Protein AF-A0A2D5MMY8-F1 (afdb_monomer_lite)

pLDDT: mean 88.34, std 7.19, range [48.44, 95.44]

Structure (mmCIF, N/CA/C/O backbone):
data_AF-A0A2D5MMY8-F1
#
_entry.id   AF-A0A2D5MMY8-F1
#
loop_
_atom_site.group_PDB
_atom_site.id
_atom_site.type_symbol
_atom_site.label_atom_id
_atom_site.label_alt_id
_atom_site.label_comp_id
_atom_site.label_asym_id
_atom_site.label_entity_id
_atom_site.label_seq_id
_atom_site.pdbx_PDB_ins_code
_atom_site.Cartn_x
_atom_site.Cartn_y
_atom_site.Cartn_z
_atom_site.occupancy
_atom_site.B_iso_or_equiv
_atom_site.auth_seq_id
_atom_site.auth_comp_id
_atom_site.auth_asym_id
_atom_site.auth_atom_id
_atom_site.pdbx_PDB_model_num
ATOM 1 N N . MET A 1 1 ? -7.811 12.866 16.612 1.00 48.44 1 MET A N 1
ATOM 2 C CA . MET A 1 1 ? -6.559 12.079 16.527 1.00 48.44 1 MET A CA 1
ATOM 3 C C . MET A 1 1 ? -6.719 11.015 15.451 1.00 48.44 1 MET A C 1
ATOM 5 O O . MET A 1 1 ? -7.767 10.388 15.398 1.00 48.44 1 MET A O 1
ATOM 9 N N . SER A 1 2 ? -5.739 10.848 14.561 1.00 61.22 2 SER A N 1
ATOM 10 C CA . SER A 1 2 ? -5.700 9.722 13.615 1.00 61.22 2 SER A CA 1
ATOM 11 C C . SER A 1 2 ? -5.564 8.415 14.378 1.00 61.22 2 SER A C 1
ATOM 13 O O . SER A 1 2 ? -4.610 8.286 15.135 1.00 61.22 2 SER A O 1
ATOM 15 N N . GLY A 1 3 ? -6.473 7.457 14.191 1.00 83.00 3 GLY A N 1
ATOM 16 C CA . GLY A 1 3 ? -6.296 6.121 14.767 1.00 83.00 3 GLY A CA 1
ATOM 17 C C . GLY A 1 3 ? -5.021 5.441 14.233 1.00 83.00 3 GLY A C 1
ATOM 18 O O . GLY A 1 3 ? -4.622 5.724 13.095 1.00 83.00 3 GLY A O 1
ATOM 19 N N . PRO A 1 4 ? -4.390 4.536 15.005 1.00 88.38 4 PRO A N 1
ATOM 20 C CA . PRO A 1 4 ? -3.123 3.890 14.637 1.00 88.38 4 PRO A CA 1
ATOM 21 C C . PRO A 1 4 ? -3.209 3.140 13.299 1.00 88.38 4 PRO A C 1
ATOM 23 O O . PRO A 1 4 ? -2.308 3.246 12.470 1.00 88.38 4 PRO A O 1
ATOM 26 N N . LYS A 1 5 ? -4.352 2.501 13.014 1.00 89.69 5 LYS A N 1
ATOM 27 C CA . LYS A 1 5 ? -4.638 1.851 11.724 1.00 89.69 5 LYS A CA 1
ATOM 28 C C . LYS A 1 5 ? -4.554 2.814 10.535 1.00 89.69 5 LYS A C 1
ATOM 30 O O . LYS A 1 5 ? -3.984 2.475 9.502 1.00 89.69 5 LYS A O 1
ATOM 35 N N . ARG A 1 6 ? -5.093 4.032 10.671 1.00 91.19 6 ARG A N 1
ATOM 36 C CA . ARG A 1 6 ? -5.033 5.053 9.610 1.00 91.19 6 ARG A CA 1
ATOM 37 C C . ARG A 1 6 ? -3.596 5.505 9.370 1.00 91.19 6 ARG A C 1
ATOM 39 O O . ARG A 1 6 ? -3.187 5.618 8.220 1.00 91.19 6 ARG A O 1
ATOM 46 N N . ALA A 1 7 ? -2.844 5.751 10.441 1.00 91.69 7 ALA A N 1
ATOM 47 C CA . ALA A 1 7 ? -1.447 6.162 10.341 1.00 91.69 7 ALA A CA 1
ATOM 48 C C . ALA A 1 7 ? -0.595 5.098 9.629 1.00 91.69 7 ALA A C 1
ATOM 50 O O . ALA A 1 7 ? 0.165 5.434 8.723 1.00 91.69 7 ALA A O 1
ATOM 51 N N . LEU A 1 8 ? -0.792 3.822 9.972 1.00 92.94 8 LEU A N 1
ATOM 52 C CA . LEU A 1 8 ? -0.113 2.703 9.323 1.00 92.94 8 LEU A CA 1
ATOM 53 C C . LEU A 1 8 ? -0.432 2.621 7.823 1.00 92.94 8 LEU A C 1
ATOM 55 O O . LEU A 1 8 ? 0.477 2.495 7.006 1.00 92.94 8 LEU A O 1
ATOM 59 N N . LEU A 1 9 ? -1.709 2.747 7.446 1.00 92.44 9 LEU A N 1
ATOM 60 C CA . LEU A 1 9 ? -2.120 2.725 6.040 1.00 92.44 9 LEU A CA 1
ATOM 61 C C . LEU A 1 9 ? -1.541 3.890 5.231 1.00 92.44 9 LEU A C 1
ATOM 63 O O . LEU A 1 9 ? -1.116 3.695 4.095 1.00 92.44 9 LEU A O 1
ATOM 67 N N . ILE A 1 10 ? -1.506 5.094 5.806 1.00 93.88 10 ILE A N 1
ATOM 68 C CA . ILE A 1 10 ? -0.901 6.261 5.152 1.00 93.88 10 ILE A CA 1
ATOM 69 C C . ILE A 1 10 ? 0.599 6.033 4.953 1.00 93.88 10 ILE A C 1
ATOM 71 O O . ILE A 1 10 ? 1.096 6.247 3.852 1.00 93.88 10 ILE A O 1
ATOM 75 N N . LYS A 1 11 ? 1.303 5.542 5.981 1.00 95.06 11 LYS A N 1
ATOM 76 C CA . LYS A 1 11 ? 2.737 5.229 5.902 1.00 95.06 11 LYS A CA 1
ATOM 77 C C . LYS A 1 11 ? 3.033 4.190 4.818 1.00 95.06 11 LYS A C 1
ATOM 79 O O . LYS A 1 11 ? 3.953 4.382 4.031 1.00 95.06 11 LYS A O 1
ATOM 84 N N . LEU A 1 12 ? 2.234 3.123 4.747 1.00 94.81 12 LEU A N 1
ATOM 85 C CA . LEU A 1 12 ? 2.335 2.114 3.691 1.00 94.81 12 LEU A CA 1
ATOM 86 C C . LEU A 1 12 ? 2.237 2.751 2.300 1.00 94.81 12 LEU A C 1
ATOM 88 O O . LEU A 1 12 ? 3.076 2.489 1.442 1.00 94.81 12 LEU A O 1
ATOM 92 N N . LEU A 1 13 ? 1.225 3.595 2.087 1.00 94.81 13 LEU A N 1
ATOM 93 C CA . LEU A 1 13 ? 0.976 4.218 0.789 1.00 94.81 13 LEU A CA 1
ATOM 94 C C . LEU A 1 13 ? 2.059 5.234 0.413 1.00 94.81 13 LEU A C 1
ATOM 96 O O . LEU A 1 13 ? 2.444 5.277 -0.748 1.00 94.81 13 LEU A O 1
ATOM 100 N N . MET A 1 14 ? 2.605 5.983 1.375 1.00 95.44 14 MET A N 1
ATOM 101 C CA . MET A 1 14 ? 3.766 6.849 1.136 1.00 95.44 14 MET A CA 1
ATOM 102 C C . MET A 1 14 ? 4.984 6.037 0.682 1.00 95.44 14 MET A C 1
ATOM 104 O O . MET A 1 14 ? 5.562 6.328 -0.358 1.00 95.44 14 MET A O 1
ATOM 108 N N . ASN A 1 15 ? 5.308 4.952 1.391 1.00 95.19 15 ASN A N 1
ATOM 109 C CA . ASN A 1 15 ? 6.436 4.096 1.020 1.00 95.19 15 ASN A CA 1
ATOM 110 C C . ASN A 1 15 ? 6.244 3.449 -0.364 1.00 95.19 15 ASN A C 1
ATOM 112 O O . ASN A 1 15 ? 7.206 3.292 -1.115 1.00 95.19 15 ASN A O 1
ATOM 116 N N . MET A 1 16 ? 5.012 3.065 -0.714 1.00 94.06 16 MET A N 1
ATOM 117 C CA . MET A 1 16 ? 4.695 2.544 -2.046 1.00 94.06 16 MET A CA 1
ATOM 118 C C . MET A 1 16 ? 4.858 3.613 -3.129 1.00 94.06 16 MET A C 1
ATOM 120 O O . MET A 1 16 ? 5.449 3.319 -4.162 1.00 94.06 16 MET A O 1
ATOM 124 N N . GLU A 1 17 ? 4.368 4.832 -2.896 1.00 94.38 17 GLU A N 1
ATOM 125 C CA . GLU A 1 17 ? 4.494 5.967 -3.820 1.00 94.38 17 GLU A CA 1
ATOM 126 C C . GLU A 1 17 ? 5.963 6.322 -4.090 1.00 94.38 17 GLU A C 1
ATOM 128 O O . GLU A 1 17 ? 6.333 6.566 -5.239 1.00 94.38 17 GLU A O 1
ATOM 133 N N . ASP A 1 18 ? 6.807 6.280 -3.058 1.00 94.56 1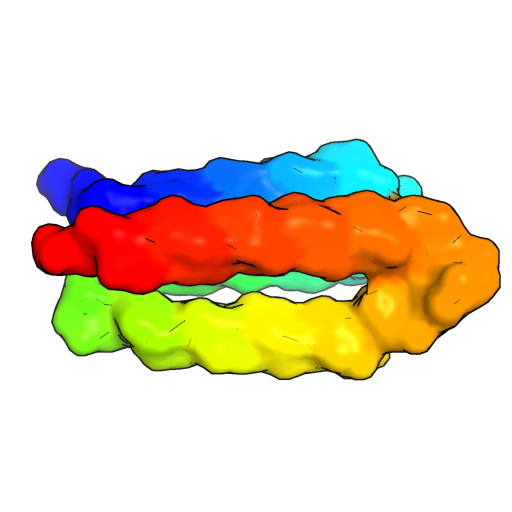8 ASP A N 1
ATOM 134 C CA . ASP A 1 18 ? 8.250 6.511 -3.176 1.00 94.56 18 ASP A CA 1
ATOM 135 C C . ASP A 1 18 ? 8.977 5.369 -3.904 1.00 94.56 18 ASP A C 1
ATOM 137 O O . ASP A 1 18 ? 10.010 5.593 -4.537 1.00 94.56 18 ASP A O 1
ATOM 141 N N . THR A 1 19 ? 8.440 4.147 -3.831 1.00 93.44 19 THR A N 1
ATOM 142 C CA . THR A 1 19 ? 9.034 2.950 -4.447 1.00 93.44 19 THR A CA 1
ATOM 143 C C . THR A 1 19 ? 8.795 2.886 -5.950 1.00 93.44 19 THR A C 1
ATOM 145 O O . THR A 1 19 ? 9.675 2.438 -6.684 1.00 93.44 19 THR A O 1
ATOM 148 N N . VAL A 1 20 ? 7.611 3.290 -6.412 1.00 91.88 20 VAL A N 1
ATOM 149 C CA . VAL A 1 20 ? 7.255 3.192 -7.830 1.00 91.88 20 VAL A CA 1
ATOM 150 C C . VAL A 1 20 ? 7.846 4.358 -8.614 1.00 91.88 20 VAL A C 1
ATOM 152 O O . VAL A 1 20 ? 7.779 5.500 -8.176 1.00 91.88 20 VAL A O 1
ATOM 155 N N . SER A 1 21 ? 8.399 4.122 -9.798 1.00 90.31 21 SER A N 1
ATOM 156 C CA . SER A 1 21 ? 8.904 5.195 -10.671 1.00 90.31 21 SER A CA 1
ATOM 157 C C . SER A 1 21 ? 7.841 5.706 -11.645 1.00 90.31 21 SER A C 1
ATOM 159 O O . SER A 1 21 ? 7.864 6.871 -12.045 1.00 90.31 21 SER A O 1
ATOM 161 N N . CYS A 1 22 ? 6.868 4.858 -11.984 1.00 89.75 22 CYS A N 1
ATOM 162 C CA . CYS A 1 22 ? 5.809 5.154 -12.941 1.00 89.75 22 CYS A CA 1
ATOM 163 C C . CYS A 1 22 ? 4.884 6.302 -12.460 1.00 89.75 22 CYS A C 1
ATOM 165 O O . CYS A 1 22 ? 4.196 6.144 -11.446 1.00 89.75 22 CYS A O 1
ATOM 167 N N . PRO A 1 23 ? 4.782 7.436 -13.190 1.00 91.62 23 PRO A N 1
ATOM 168 C CA . PRO A 1 23 ? 3.983 8.589 -12.758 1.00 91.62 23 PRO A CA 1
ATOM 169 C C . PRO A 1 23 ? 2.487 8.299 -12.584 1.00 91.62 23 PRO A C 1
ATOM 171 O O . PRO A 1 23 ? 1.866 8.775 -11.635 1.00 91.62 23 PRO A O 1
ATOM 174 N N 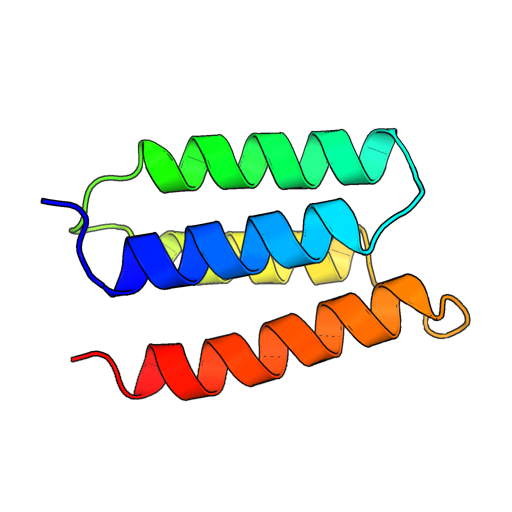. SER A 1 24 ? 1.894 7.488 -13.466 1.00 89.50 24 SER A N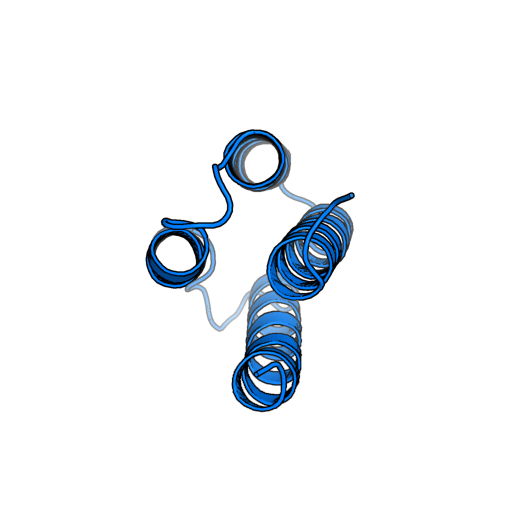 1
ATOM 175 C CA . SER A 1 24 ? 0.479 7.108 -13.357 1.00 89.50 24 SER A CA 1
ATOM 176 C C . SER A 1 24 ? 0.215 6.240 -12.127 1.00 89.50 24 SER A C 1
ATOM 178 O O . SER A 1 24 ? -0.829 6.367 -11.482 1.00 89.50 24 SER A O 1
ATOM 180 N N . LEU A 1 25 ? 1.175 5.385 -11.767 1.00 89.19 25 LEU A N 1
ATOM 181 C CA . LEU A 1 25 ? 1.089 4.559 -10.570 1.00 89.19 25 LEU A CA 1
ATOM 182 C C . LEU A 1 25 ? 1.263 5.404 -9.306 1.00 89.19 25 LEU A C 1
ATOM 184 O O . LEU A 1 25 ? 0.449 5.277 -8.395 1.00 89.19 25 LEU A O 1
ATOM 188 N N . LYS A 1 26 ? 2.224 6.339 -9.291 1.00 93.81 26 LYS A N 1
ATOM 189 C CA . LYS A 1 26 ? 2.367 7.331 -8.210 1.00 93.81 26 LYS A CA 1
ATOM 190 C C . LYS A 1 26 ? 1.070 8.086 -7.959 1.00 93.81 26 LYS A C 1
ATOM 192 O O . LYS A 1 26 ? 0.588 8.113 -6.830 1.00 93.81 26 LYS A O 1
ATOM 197 N N . GLN A 1 27 ? 0.456 8.625 -9.014 1.00 92.69 27 GLN A N 1
ATOM 198 C CA . GLN A 1 27 ? -0.815 9.336 -8.885 1.00 92.69 27 GLN A CA 1
ATOM 199 C C . GLN A 1 27 ? -1.925 8.425 -8.342 1.00 92.69 27 GLN A C 1
ATOM 201 O O . GLN A 1 27 ? -2.721 8.848 -7.507 1.00 92.69 27 GLN A O 1
ATOM 206 N N . THR A 1 28 ? -1.966 7.164 -8.779 1.00 91.44 28 THR A N 1
ATOM 207 C CA . THR A 1 28 ? -2.939 6.180 -8.282 1.00 91.44 28 THR A CA 1
ATOM 208 C C . THR A 1 28 ? -2.755 5.917 -6.787 1.00 91.44 28 THR A C 1
ATOM 210 O O . THR A 1 28 ? -3.730 5.962 -6.036 1.00 91.44 28 THR A O 1
ATOM 213 N N . VAL A 1 29 ? -1.518 5.697 -6.333 1.00 93.19 29 VAL A N 1
ATOM 214 C CA . VAL A 1 29 ? -1.197 5.478 -4.914 1.00 93.19 29 VAL A CA 1
ATOM 215 C C . VAL A 1 29 ? -1.520 6.722 -4.081 1.00 93.19 29 VAL A C 1
ATOM 217 O O . VAL A 1 29 ? -2.174 6.604 -3.043 1.00 93.19 29 VAL A O 1
ATOM 220 N N . SER A 1 30 ? -1.161 7.908 -4.574 1.00 94.06 30 SER A N 1
ATOM 221 C CA . SER A 1 30 ? -1.459 9.200 -3.946 1.00 94.06 30 SER A CA 1
ATOM 222 C C . SER A 1 30 ? -2.970 9.414 -3.761 1.00 94.06 30 SER A C 1
ATOM 224 O O . SER A 1 30 ? -3.434 9.676 -2.651 1.00 94.06 30 SER A O 1
ATOM 226 N N . ASN A 1 31 ? -3.781 9.139 -4.789 1.00 93.00 31 ASN A N 1
ATOM 227 C CA . ASN A 1 31 ? -5.246 9.225 -4.697 1.00 93.00 31 ASN A CA 1
ATOM 228 C C . ASN A 1 31 ? -5.833 8.262 -3.644 1.00 93.00 31 ASN A C 1
ATOM 230 O O . ASN A 1 31 ? -6.800 8.582 -2.939 1.00 93.00 31 ASN A O 1
ATOM 234 N N . VAL A 1 32 ? -5.269 7.054 -3.531 1.00 92.69 32 VAL A N 1
ATOM 235 C CA . VAL A 1 32 ? -5.682 6.079 -2.509 1.00 92.69 32 VAL A CA 1
ATOM 236 C C . VAL A 1 32 ? -5.280 6.559 -1.114 1.00 92.69 32 VAL A C 1
ATOM 238 O O . VAL A 1 32 ? -6.085 6.437 -0.187 1.00 92.69 32 VAL A O 1
ATOM 241 N N . ARG A 1 33 ? -4.089 7.148 -0.957 1.00 94.50 33 ARG A N 1
ATOM 242 C CA . ARG A 1 33 ? -3.628 7.745 0.306 1.00 94.50 33 ARG A CA 1
ATOM 243 C C . ARG A 1 33 ? -4.572 8.839 0.773 1.00 94.50 33 ARG A C 1
ATOM 245 O O . ARG A 1 33 ? -5.003 8.803 1.925 1.00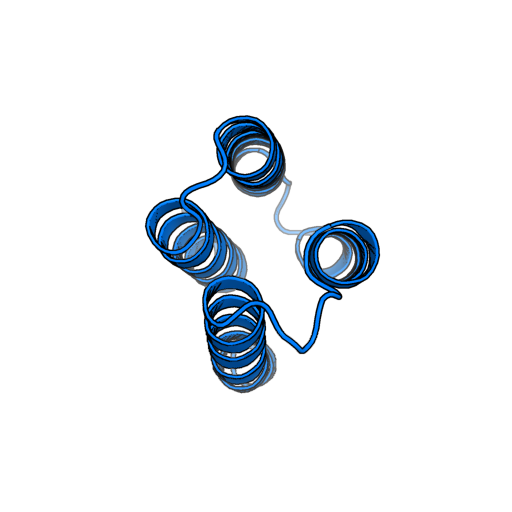 94.50 33 ARG A O 1
ATOM 252 N N . ASP A 1 34 ? -4.951 9.746 -0.117 1.00 93.56 34 ASP A N 1
ATOM 253 C CA . ASP A 1 34 ? -5.863 10.839 0.216 1.00 93.56 34 ASP A CA 1
ATOM 254 C C . ASP A 1 34 ? -7.239 10.289 0.622 1.00 93.56 34 ASP A C 1
ATOM 256 O O . ASP A 1 34 ? -7.802 10.675 1.648 1.00 93.56 34 ASP A O 1
ATOM 260 N N . THR A 1 35 ? -7.733 9.267 -0.088 1.00 92.62 35 THR A N 1
ATOM 261 C CA . THR A 1 35 ? -8.964 8.558 0.300 1.00 92.62 35 THR A CA 1
ATOM 262 C C . THR A 1 35 ? -8.868 7.983 1.720 1.00 92.62 35 THR A C 1
ATOM 264 O O . THR A 1 35 ? -9.812 8.106 2.504 1.00 92.62 35 THR A O 1
ATOM 267 N N . VAL A 1 36 ? -7.744 7.358 2.083 1.00 92.25 36 VAL A N 1
ATOM 268 C CA . VAL A 1 36 ? -7.506 6.813 3.433 1.00 92.25 36 VAL A CA 1
ATOM 269 C C . VAL A 1 36 ? -7.420 7.924 4.481 1.00 92.25 36 VAL A C 1
ATOM 271 O O . VAL A 1 36 ? -7.985 7.774 5.566 1.00 92.25 36 VAL A O 1
ATOM 274 N N . ALA A 1 37 ? -6.767 9.044 4.171 1.00 91.00 37 ALA A N 1
ATOM 275 C CA . ALA A 1 37 ? -6.623 10.178 5.083 1.00 91.00 37 ALA A CA 1
ATOM 276 C C . ALA A 1 37 ? -7.981 10.764 5.503 1.00 91.00 37 ALA A C 1
ATOM 278 O O . ALA A 1 37 ? -8.179 11.085 6.679 1.00 91.00 37 ALA A O 1
ATOM 279 N N . HIS A 1 38 ? -8.932 10.809 4.567 1.00 91.12 38 HIS A N 1
ATOM 280 C CA . HIS A 1 38 ? -10.297 11.291 4.789 1.00 91.12 38 HIS A CA 1
ATOM 281 C C . HIS A 1 38 ? -11.292 10.195 5.199 1.00 91.12 38 HIS A C 1
ATOM 283 O O . HIS A 1 38 ? -12.475 10.472 5.387 1.00 91.12 38 HIS A O 1
ATOM 289 N N . THR A 1 39 ? -10.844 8.947 5.354 1.00 90.81 39 THR A N 1
ATOM 290 C CA . THR A 1 39 ? -11.721 7.852 5.774 1.00 90.81 39 THR A CA 1
ATOM 291 C C . THR A 1 39 ? -12.022 7.935 7.269 1.00 90.81 39 THR A C 1
ATOM 293 O O . THR A 1 39 ? -11.121 8.113 8.096 1.00 90.81 39 THR A O 1
ATOM 296 N N . ALA A 1 40 ? -13.301 7.773 7.607 1.00 88.00 40 ALA A N 1
ATOM 297 C CA . ALA A 1 40 ? -13.764 7.728 8.982 1.00 88.00 40 ALA A CA 1
ATOM 298 C C . ALA A 1 40 ? -13.262 6.452 9.703 1.00 88.00 40 ALA A C 1
ATOM 300 O O . ALA A 1 40 ? -13.149 5.399 9.064 1.00 88.00 40 ALA A O 1
ATOM 301 N N . PRO A 1 41 ? -12.916 6.517 11.003 1.00 84.94 41 PRO A N 1
ATOM 302 C CA . PRO A 1 41 ? -12.315 5.396 11.731 1.00 84.94 41 PRO A CA 1
ATOM 303 C C . PRO A 1 41 ? -13.113 4.088 11.655 1.00 84.94 41 PRO A C 1
ATOM 305 O O . PRO A 1 41 ? -12.521 3.025 11.515 1.00 84.94 41 PRO A O 1
ATOM 308 N N . GLU A 1 42 ? -14.441 4.164 11.683 1.00 86.19 42 GLU A N 1
ATOM 309 C CA . GLU A 1 42 ? -15.364 3.025 11.675 1.00 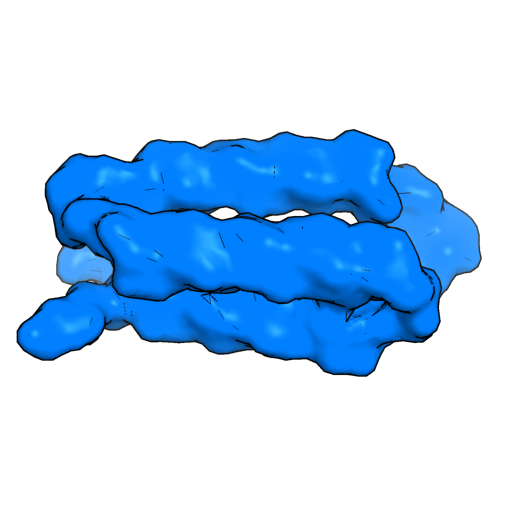86.19 42 GLU A CA 1
ATOM 310 C C . GLU A 1 42 ? -15.327 2.197 10.381 1.00 86.19 42 GLU A C 1
ATOM 312 O O . GLU A 1 42 ? -15.683 1.023 10.385 1.00 86.19 42 GLU A O 1
ATOM 317 N N . ILE A 1 43 ? -14.865 2.784 9.273 1.00 88.69 43 ILE A N 1
ATOM 318 C CA . ILE A 1 43 ? -14.749 2.109 7.973 1.00 88.69 43 ILE A CA 1
ATOM 319 C C . ILE A 1 43 ? -13.293 1.968 7.511 1.00 88.69 43 ILE A C 1
ATOM 321 O O . ILE A 1 43 ? -13.053 1.562 6.369 1.00 88.69 43 ILE A O 1
ATOM 325 N N . ILE A 1 44 ? -12.303 2.272 8.359 1.00 88.75 44 ILE A N 1
ATOM 326 C CA . ILE A 1 44 ? -10.881 2.210 7.980 1.00 88.75 44 ILE A CA 1
ATOM 327 C C . ILE A 1 44 ? -10.456 0.797 7.562 1.00 88.75 44 ILE A C 1
ATOM 329 O O . ILE A 1 44 ? -9.704 0.637 6.599 1.00 88.75 44 ILE A O 1
ATOM 333 N N . ASP A 1 45 ? -11.020 -0.225 8.207 1.00 86.44 45 ASP A N 1
ATOM 334 C CA . ASP A 1 45 ? -10.759 -1.636 7.913 1.00 86.44 45 ASP A CA 1
ATOM 335 C C . ASP A 1 45 ? -11.185 -2.005 6.481 1.00 86.44 45 ASP A C 1
ATOM 337 O O . ASP A 1 45 ? -10.523 -2.793 5.802 1.00 86.44 45 ASP A O 1
ATOM 341 N N . SER A 1 46 ? -12.221 -1.349 5.943 1.00 86.88 46 SER A N 1
ATOM 342 C CA . SER A 1 46 ? -12.659 -1.559 4.555 1.00 86.88 46 SER A CA 1
ATOM 343 C C . SER A 1 46 ? -11.646 -1.044 3.520 1.00 86.88 46 SER A C 1
ATOM 345 O O . SER A 1 46 ? -11.603 -1.536 2.387 1.00 86.88 46 SER A O 1
ATOM 347 N N . ARG A 1 47 ? -10.793 -0.075 3.890 1.00 88.50 47 ARG A N 1
ATOM 348 C CA . ARG A 1 47 ? -9.786 0.500 2.983 1.00 88.50 47 ARG A CA 1
ATOM 349 C C . ARG A 1 47 ? -8.621 -0.434 2.743 1.00 88.50 47 ARG A C 1
ATOM 351 O O . ARG A 1 47 ? -8.064 -0.410 1.647 1.00 88.50 47 ARG A O 1
ATOM 358 N N . TRP A 1 48 ? -8.327 -1.311 3.697 1.00 84.81 48 TRP A N 1
ATOM 359 C CA . TRP A 1 48 ? -7.305 -2.339 3.541 1.00 84.81 48 TRP A CA 1
ATOM 360 C C . TRP A 1 48 ? -7.538 -3.190 2.281 1.00 84.81 48 TRP A C 1
ATOM 362 O O . TRP A 1 48 ? -6.636 -3.379 1.461 1.00 84.81 48 TRP A O 1
ATOM 372 N N . LYS A 1 49 ? -8.786 -3.632 2.062 1.00 85.06 49 LYS A N 1
ATOM 373 C CA . LYS A 1 49 ? -9.176 -4.407 0.873 1.00 85.06 49 LYS A CA 1
ATOM 374 C C . LYS A 1 49 ? -8.958 -3.627 -0.425 1.00 85.06 49 LYS A C 1
ATOM 376 O O . LYS A 1 49 ? -8.553 -4.208 -1.427 1.00 85.06 49 LYS A O 1
ATOM 381 N N . ARG A 1 50 ? -9.201 -2.315 -0.412 1.00 87.06 50 ARG A N 1
ATOM 382 C CA . ARG A 1 50 ? -9.020 -1.461 -1.592 1.00 87.06 50 ARG A CA 1
ATOM 383 C C . ARG A 1 50 ? -7.546 -1.281 -1.954 1.00 87.06 50 ARG A C 1
ATOM 385 O O . ARG A 1 50 ? -7.219 -1.293 -3.135 1.00 87.06 50 ARG A O 1
ATOM 392 N N . ILE A 1 51 ? -6.669 -1.175 -0.957 1.00 89.06 51 ILE A N 1
ATOM 393 C CA . ILE A 1 51 ? -5.213 -1.132 -1.168 1.00 89.06 51 ILE A CA 1
ATOM 394 C C . ILE A 1 51 ? -4.737 -2.452 -1.777 1.00 89.06 51 ILE A C 1
ATOM 396 O O . ILE A 1 51 ? -4.030 -2.438 -2.777 1.00 89.06 51 ILE A O 1
ATOM 400 N N . TYR A 1 52 ? -5.204 -3.587 -1.247 1.00 87.62 52 TYR A N 1
ATOM 401 C CA . TYR A 1 52 ? -4.903 -4.899 -1.825 1.00 87.62 52 TYR A CA 1
ATOM 402 C C . TYR A 1 52 ? -5.324 -5.002 -3.295 1.00 87.62 52 TYR A C 1
ATOM 404 O O . TYR A 1 52 ? -4.534 -5.403 -4.143 1.00 87.62 52 TYR A O 1
ATOM 412 N N . GLN A 1 53 ? -6.560 -4.604 -3.609 1.00 87.44 53 GLN A N 1
ATOM 413 C CA . GLN A 1 53 ? -7.067 -4.617 -4.982 1.00 87.44 53 GLN A CA 1
ATOM 414 C C . GLN A 1 53 ? -6.236 -3.725 -5.909 1.00 87.44 53 GLN A C 1
ATOM 416 O O . GLN A 1 53 ? -5.938 -4.136 -7.024 1.00 87.44 53 GLN A O 1
ATOM 421 N N . MET A 1 54 ? -5.829 -2.540 -5.444 1.00 89.06 54 MET A N 1
ATOM 422 C CA . MET A 1 54 ? -4.952 -1.646 -6.200 1.00 89.06 54 MET A CA 1
ATOM 423 C C . MET A 1 54 ? -3.617 -2.326 -6.525 1.00 89.06 54 MET A C 1
ATOM 425 O O . MET A 1 54 ? -3.220 -2.331 -7.689 1.00 89.06 54 MET A O 1
ATOM 429 N N . CYS A 1 55 ? -2.980 -2.982 -5.550 1.00 86.31 55 CYS A N 1
ATOM 430 C CA . CYS A 1 55 ? -1.744 -3.727 -5.790 1.00 86.31 55 CYS A CA 1
ATOM 431 C C . CYS A 1 55 ? -1.947 -4.882 -6.788 1.00 86.31 55 CYS A C 1
ATOM 433 O O . CYS A 1 55 ? -1.143 -5.049 -7.692 1.00 86.31 55 CYS A O 1
ATOM 435 N N . ILE A 1 56 ? -3.040 -5.644 -6.697 1.00 85.88 56 ILE A N 1
ATOM 436 C CA . ILE A 1 56 ? -3.311 -6.747 -7.640 1.00 85.88 56 ILE A CA 1
ATOM 437 C C . ILE A 1 56 ? -3.591 -6.251 -9.067 1.00 85.88 56 ILE A C 1
ATOM 439 O O . ILE A 1 56 ? -3.258 -6.935 -10.033 1.00 85.88 56 ILE A O 1
ATOM 443 N N . ILE A 1 57 ? -4.219 -5.086 -9.224 1.00 87.06 57 ILE A N 1
ATOM 444 C CA . ILE A 1 57 ? -4.561 -4.545 -10.547 1.00 87.06 57 ILE A CA 1
ATOM 445 C C . ILE A 1 57 ? -3.353 -3.859 -11.190 1.00 87.06 57 ILE A C 1
ATOM 447 O O . ILE A 1 57 ? -3.125 -4.020 -12.385 1.00 87.06 57 ILE A O 1
ATOM 451 N N . HIS A 1 58 ? -2.600 -3.083 -10.410 1.00 84.31 58 HIS A N 1
ATOM 452 C CA . HIS A 1 58 ? -1.584 -2.173 -10.938 1.00 84.31 58 HIS A CA 1
ATOM 453 C C . HIS A 1 58 ? -0.140 -2.590 -10.634 1.00 84.31 58 HIS A C 1
ATOM 455 O O . HIS A 1 58 ? 0.775 -2.035 -11.231 1.00 84.31 58 HIS A O 1
ATOM 461 N N . MET A 1 59 ? 0.075 -3.538 -9.718 1.00 84.75 59 MET A N 1
ATOM 462 C CA . MET A 1 59 ? 1.393 -3.982 -9.243 1.00 84.75 59 MET A CA 1
ATOM 463 C C . MET A 1 59 ? 1.497 -5.519 -9.252 1.00 84.75 59 MET A C 1
ATOM 465 O O . MET A 1 59 ? 1.892 -6.130 -8.260 1.00 84.75 59 MET A O 1
ATOM 469 N N . ASN A 1 60 ? 1.088 -6.161 -10.351 1.00 81.50 60 ASN A N 1
ATOM 470 C CA . ASN A 1 60 ? 1.080 -7.627 -10.492 1.00 81.50 60 ASN A CA 1
ATOM 471 C C . ASN A 1 60 ? 2.203 -8.194 -11.369 1.00 81.50 60 ASN A C 1
ATOM 473 O O . ASN A 1 60 ? 2.315 -9.411 -11.494 1.00 81.50 60 ASN A O 1
ATOM 477 N N . ASP A 1 61 ? 3.013 -7.327 -11.971 1.00 84.25 61 ASP A N 1
ATOM 478 C CA . ASP A 1 61 ? 4.137 -7.744 -12.802 1.00 84.25 61 ASP A CA 1
ATOM 479 C C . ASP A 1 61 ? 5.269 -8.297 -11.924 1.00 84.25 61 ASP A C 1
ATOM 481 O O . ASP A 1 61 ? 5.855 -7.562 -11.125 1.00 84.25 61 ASP A O 1
ATOM 485 N N . ALA A 1 62 ? 5.536 -9.598 -12.061 1.00 79.06 62 ALA A N 1
ATOM 486 C CA . ALA A 1 62 ? 6.549 -10.321 -11.300 1.00 79.06 62 ALA A CA 1
ATOM 487 C C . ALA A 1 62 ? 7.982 -9.999 -11.753 1.00 79.06 62 ALA A C 1
ATOM 489 O O . ALA A 1 62 ? 8.910 -10.139 -10.954 1.00 79.06 62 ALA A O 1
ATOM 490 N N . ASP A 1 63 ? 8.157 -9.537 -12.994 1.00 87.62 63 ASP A N 1
ATOM 491 C CA . ASP A 1 63 ? 9.457 -9.140 -13.538 1.00 87.62 63 ASP A CA 1
ATOM 492 C C . ASP A 1 63 ? 9.811 -7.693 -13.158 1.00 87.62 63 ASP A C 1
ATOM 494 O O . ASP A 1 63 ? 10.953 -7.258 -13.325 1.00 87.62 63 ASP A O 1
ATOM 498 N N . ASN A 1 64 ? 8.857 -6.945 -12.587 1.00 88.31 64 ASN A N 1
ATOM 499 C CA . ASN A 1 64 ? 9.086 -5.592 -12.102 1.00 88.31 64 ASN A CA 1
ATOM 500 C C . ASN A 1 64 ? 9.556 -5.587 -10.625 1.00 88.31 64 ASN A C 1
ATOM 502 O O . ASN A 1 64 ? 8.765 -5.840 -9.706 1.00 88.31 64 ASN A O 1
ATOM 506 N N . PRO A 1 65 ? 10.821 -5.215 -10.345 1.00 89.31 65 PRO A N 1
ATOM 507 C CA . PRO A 1 65 ? 11.359 -5.207 -8.986 1.00 89.31 65 PRO A CA 1
ATOM 508 C C . PRO A 1 65 ? 10.690 -4.174 -8.063 1.00 89.31 65 PRO A C 1
ATOM 510 O O . PRO A 1 65 ? 10.696 -4.355 -6.844 1.00 89.31 65 PRO A O 1
ATOM 513 N N . GLU A 1 66 ? 10.105 -3.099 -8.599 1.00 91.75 66 GLU A N 1
ATOM 514 C CA . GLU A 1 66 ? 9.352 -2.116 -7.807 1.00 91.75 66 GLU A CA 1
ATOM 515 C C . GLU A 1 66 ? 8.058 -2.729 -7.267 1.00 91.75 66 GLU A C 1
ATOM 517 O O . GLU A 1 66 ? 7.732 -2.552 -6.094 1.00 91.75 66 GLU A O 1
ATOM 522 N N . HIS A 1 67 ? 7.362 -3.525 -8.081 1.00 89.81 67 HIS A N 1
ATOM 523 C CA . HIS A 1 67 ? 6.142 -4.214 -7.660 1.00 89.81 67 HIS A CA 1
ATOM 524 C C . HIS A 1 67 ? 6.434 -5.250 -6.571 1.00 89.81 67 HIS A C 1
ATOM 526 O O . HIS A 1 67 ? 5.716 -5.308 -5.570 1.00 89.81 67 HIS A O 1
ATOM 532 N N . GLY A 1 68 ? 7.535 -5.997 -6.706 1.00 87.56 68 GLY A N 1
ATOM 533 C CA . GLY A 1 68 ? 8.010 -6.910 -5.663 1.00 87.56 68 GLY A CA 1
ATOM 534 C C . GLY A 1 68 ? 8.276 -6.197 -4.329 1.00 87.56 68 GLY A C 1
ATOM 535 O O . GLY A 1 68 ? 7.857 -6.676 -3.272 1.00 87.56 68 GLY A O 1
ATOM 536 N N . LYS A 1 69 ? 8.895 -5.009 -4.365 1.00 90.06 69 LYS A N 1
ATOM 537 C CA . LYS A 1 69 ? 9.103 -4.171 -3.170 1.00 90.06 69 LYS A CA 1
ATOM 538 C C . LYS A 1 69 ? 7.783 -3.669 -2.579 1.00 90.06 69 LYS A C 1
ATOM 540 O O . LYS A 1 69 ? 7.592 -3.768 -1.369 1.00 90.06 69 LYS A O 1
ATOM 545 N N . CYS A 1 70 ? 6.851 -3.187 -3.401 1.00 90.56 70 CYS A N 1
ATOM 546 C CA . CYS A 1 70 ? 5.523 -2.772 -2.937 1.00 90.56 70 CYS A CA 1
ATOM 547 C C . CYS A 1 70 ? 4.754 -3.925 -2.280 1.00 90.56 70 CYS A C 1
ATOM 549 O O . CYS A 1 70 ? 4.117 -3.735 -1.242 1.00 90.56 70 CYS A O 1
ATOM 551 N N . PHE A 1 71 ? 4.845 -5.132 -2.838 1.00 88.44 71 PHE A N 1
ATOM 552 C CA . PHE A 1 71 ? 4.249 -6.324 -2.244 1.00 88.44 71 PHE A CA 1
ATOM 553 C C . PHE A 1 71 ? 4.881 -6.666 -0.891 1.00 88.44 71 PHE A C 1
ATOM 555 O O . PHE A 1 71 ? 4.162 -6.967 0.063 1.00 88.44 71 PHE A O 1
ATOM 562 N N . HIS A 1 72 ? 6.206 -6.557 -0.771 1.00 89.19 72 HIS A N 1
ATOM 563 C CA . HIS A 1 72 ? 6.894 -6.744 0.505 1.00 89.19 72 HIS A CA 1
ATOM 564 C C . HIS A 1 72 ? 6.418 -5.736 1.562 1.00 89.19 72 HIS A C 1
ATOM 566 O O . HIS A 1 72 ? 5.991 -6.145 2.641 1.00 89.19 72 HIS A O 1
ATOM 572 N N . LEU A 1 73 ? 6.369 -4.443 1.219 1.00 92.38 73 LEU A N 1
ATOM 573 C CA . LEU A 1 73 ? 5.844 -3.387 2.095 1.00 92.38 73 LEU A CA 1
ATOM 574 C C . LEU A 1 73 ? 4.412 -3.689 2.561 1.00 92.38 73 LEU A C 1
ATOM 576 O O . LEU A 1 73 ? 4.080 -3.517 3.735 1.00 92.38 73 LEU A O 1
ATOM 580 N N . TYR A 1 74 ? 3.561 -4.183 1.658 1.00 90.50 74 TYR A N 1
ATOM 581 C CA . TYR A 1 74 ? 2.202 -4.605 1.995 1.00 90.50 74 TYR A CA 1
ATOM 582 C C . TYR A 1 74 ? 2.185 -5.766 3.001 1.00 90.50 74 TYR A C 1
ATOM 584 O O . TYR A 1 74 ? 1.415 -5.745 3.966 1.00 90.50 74 TYR A O 1
ATOM 592 N N . GLN A 1 75 ? 3.032 -6.779 2.800 1.00 88.31 75 GLN A N 1
ATOM 593 C CA . GLN A 1 75 ? 3.141 -7.928 3.701 1.00 88.31 75 GLN A CA 1
ATOM 594 C C . GLN A 1 75 ? 3.688 -7.563 5.085 1.00 88.31 75 GLN A C 1
ATOM 596 O O . GLN A 1 75 ? 3.331 -8.205 6.074 1.00 88.31 75 GLN A O 1
ATOM 601 N N . GLU A 1 76 ? 4.551 -6.559 5.188 1.00 90.75 76 GLU A N 1
ATOM 602 C CA . GLU A 1 76 ? 5.000 -6.052 6.484 1.00 90.75 76 GLU A CA 1
ATOM 603 C C . GLU A 1 76 ? 3.877 -5.284 7.180 1.00 90.75 76 GLU A C 1
ATOM 605 O O . GLU A 1 76 ? 3.519 -5.595 8.321 1.00 90.75 76 GLU A O 1
ATOM 610 N N . ALA A 1 77 ? 3.233 -4.368 6.455 1.00 89.94 77 ALA A N 1
ATOM 611 C CA . ALA A 1 77 ? 2.138 -3.576 6.991 1.00 89.94 77 ALA A CA 1
ATOM 612 C C . ALA A 1 77 ? 0.955 -4.444 7.444 1.00 89.94 77 ALA A C 1
ATOM 614 O O . ALA A 1 77 ? 0.349 -4.127 8.460 1.00 89.94 77 ALA A O 1
ATOM 615 N N . ILE A 1 78 ? 0.627 -5.556 6.768 1.00 86.38 78 ILE A N 1
ATOM 616 C CA . ILE A 1 78 ? -0.494 -6.415 7.199 1.00 86.38 78 ILE A CA 1
ATOM 617 C C . ILE A 1 78 ? -0.209 -7.128 8.520 1.00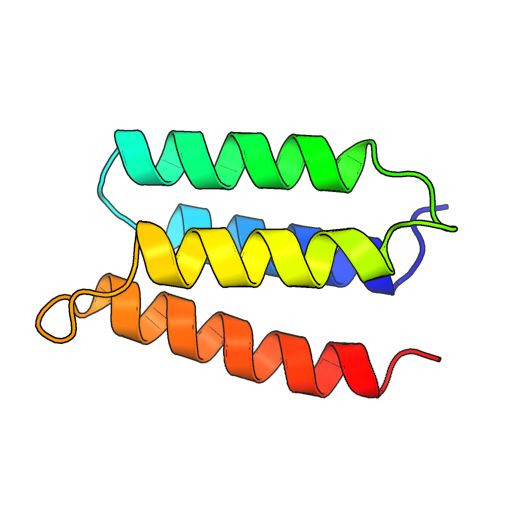 86.38 78 ILE A C 1
ATOM 619 O O . ILE A 1 78 ? -1.129 -7.359 9.306 1.00 86.38 78 ILE A O 1
ATOM 623 N N . LYS A 1 79 ? 1.052 -7.494 8.771 1.00 88.06 79 LYS A N 1
ATOM 624 C CA . LYS A 1 79 ? 1.455 -8.119 10.036 1.00 88.06 79 LYS A CA 1
ATOM 625 C C . LYS A 1 79 ? 1.292 -7.122 11.175 1.00 88.06 79 LYS A C 1
ATOM 627 O O . LYS A 1 79 ? 0.698 -7.467 12.189 1.00 88.06 79 LYS A O 1
ATOM 632 N N . GLU A 1 80 ? 1.750 -5.887 10.974 1.00 89.00 80 GLU A N 1
ATOM 633 C CA . GLU A 1 80 ? 1.579 -4.806 11.947 1.00 89.00 80 GLU A CA 1
ATOM 634 C C . GLU A 1 80 ? 0.096 -4.462 12.143 1.00 89.00 80 GLU A C 1
ATOM 636 O O . GLU A 1 80 ? -0.379 -4.388 13.271 1.00 89.00 80 GLU A O 1
ATOM 641 N N . TYR A 1 81 ? -0.669 -4.367 11.054 1.00 86.44 81 TYR A N 1
ATOM 642 C CA . TYR A 1 81 ? -2.089 -4.020 11.080 1.00 86.44 81 TYR A CA 1
ATOM 643 C C . TYR A 1 81 ? -2.927 -5.011 11.889 1.00 86.44 81 TYR A C 1
ATOM 645 O O . TYR A 1 81 ? -3.813 -4.599 12.631 1.00 86.44 81 TYR A O 1
ATOM 653 N N . LYS A 1 82 ? -2.634 -6.313 11.783 1.00 83.69 82 LYS A N 1
ATOM 654 C CA . LYS A 1 82 ? -3.312 -7.363 12.564 1.00 83.69 82 LYS A CA 1
ATOM 655 C C . LYS A 1 82 ? -3.027 -7.287 14.064 1.00 83.69 82 LYS A C 1
ATOM 657 O O . LYS A 1 82 ? -3.823 -7.800 14.840 1.00 83.69 82 LYS A O 1
ATOM 662 N N . ASN A 1 83 ? -1.917 -6.668 14.457 1.00 85.56 83 ASN A N 1
ATOM 663 C CA . ASN A 1 83 ? -1.540 -6.491 15.858 1.00 85.56 83 ASN A CA 1
ATOM 664 C C . ASN A 1 83 ? -2.102 -5.188 16.458 1.00 85.56 83 ASN A C 1
ATOM 666 O O . ASN A 1 83 ? -1.985 -4.972 17.663 1.00 85.56 83 ASN A O 1
ATOM 670 N N . LEU A 1 84 ? -2.702 -4.318 15.637 1.00 82.12 84 LEU A N 1
ATOM 671 C CA . LEU A 1 84 ? -3.386 -3.109 16.086 1.00 82.12 84 LEU A CA 1
ATOM 672 C C . LEU A 1 84 ? -4.843 -3.447 16.437 1.00 82.12 84 LEU A C 1
ATOM 674 O O . LEU A 1 84 ? -5.691 -3.530 15.545 1.00 82.12 84 LEU A O 1
ATOM 678 N N . ASN A 1 85 ? -5.103 -3.636 17.735 1.00 58.19 85 ASN A N 1
ATOM 679 C CA . ASN A 1 85 ? -6.451 -3.744 18.308 1.00 58.19 85 ASN A CA 1
ATOM 680 C C . ASN A 1 85 ? -7.189 -2.401 18.235 1.00 58.19 85 ASN A C 1
ATOM 682 O O . ASN A 1 85 ? -6.659 -1.411 18.790 1.00 58.19 85 ASN A O 1
#

Radius of gyration: 12.29 Å; chains: 1; bounding box: 27×22×32 Å

Foldseek 3Di:
DDAPLLVLLLVLLVVLLVLDPDPVLNVVSVVLSVVSVPDDPVCNVVSLVVLVVSLVVPLVDPPDVSSVVSVVSNVVSVVVSVVRD

Secondary structure (DSSP, 8-state):
---HHHHHHHHHHHHHHHH---HHHHHHHHHHHHHHHT--GGGHHHHHHHHHHHHHHHS--TT-HHHHHHHHHHHHHHHHHHH--

Sequence (85 aa):
MSGPKRALLIKLLMNMEDTVSCPSLKQTVSNVRDTVAHTAPEIIDSRWKRIYQMCIIHMNDADNPEHGKCFHLYQEAIKEYKNLN